Protein AF-A0A820BGK6-F1 (afdb_monomer)

Nearest PDB structures (foldseek):
  5d56-assembly1_A  TM=6.330E-01  e=1.974E+00  Escherichia coli K-12
  4bpd-assembly2_D  TM=6.104E-01  e=2.644E+00  Escherichia coli K-12
  4d2e-assembly1_C  TM=4.288E-01  e=2.093E+00  Escherichia coli K-12
  4uxz-assembly1_C  TM=4.112E-01  e=2.494E+00  Escherichia coli K-12
  4brb-assembly2_D  TM=4.447E-01  e=5.656E+00  Escherichia coli K-12

Organism: NCBI:txid433720

pLDDT: mean 72.33, std 8.32, range [49.75, 84.44]

Mean predicted aligned error: 9.64 Å

Radius of gyration: 17.94 Å; Cα contacts (8 Å, |Δi|>4): 66; chains: 1; bounding box: 45×24×48 Å

Sequence (101 aa):
MFVAGLINSILSFITFQSKDSQQVGCGMYLLASAITSLLAISMFIIKFWFVVLTQINVSTSLSVLRGGCVSIESILKLFLYFDGWLNACVAVERAVLILKG

Foldseek 3Di:
DLVVQLVVLVVQLVVLVPPVQVPDPLSVLSNLLSVLSNVLSVLVVVLVVVVVVCVVVVPDDPVVNVVSVVVSVVSNVVSVVSSVVSVVVSVVSVVVVVVVD

Structure (mmCIF, N/CA/C/O backbone):
data_AF-A0A820BGK6-F1
#
_entry.id   AF-A0A820BGK6-F1
#
loop_
_atom_site.group_PDB
_atom_site.id
_atom_site.type_symbol
_atom_site.label_atom_id
_atom_site.label_alt_id
_atom_site.label_comp_id
_atom_site.label_asym_id
_atom_site.label_entity_id
_atom_site.label_seq_id
_atom_site.pdbx_PDB_ins_code
_atom_site.Cartn_x
_atom_site.Cartn_y
_atom_site.Cartn_z
_atom_site.occupancy
_atom_site.B_iso_or_equiv
_atom_site.auth_seq_id
_atom_site.auth_comp_id
_atom_site.auth_asym_id
_atom_site.auth_atom_id
_atom_site.pdbx_PDB_model_num
ATOM 1 N N . MET A 1 1 ? -0.708 13.696 -6.648 1.00 57.88 1 MET A N 1
ATOM 2 C CA . MET A 1 1 ? -1.316 12.438 -6.156 1.00 57.88 1 MET A CA 1
ATOM 3 C C . MET A 1 1 ? -0.379 11.684 -5.210 1.00 57.88 1 MET A C 1
ATOM 5 O O . MET A 1 1 ? -0.764 11.469 -4.075 1.00 57.88 1 MET A O 1
ATOM 9 N N . PHE A 1 2 ? 0.866 11.388 -5.603 1.00 59.62 2 PHE A N 1
ATOM 10 C CA . PHE A 1 2 ? 1.840 10.684 -4.749 1.00 59.62 2 PHE A CA 1
ATOM 11 C C . PHE A 1 2 ? 2.266 11.420 -3.474 1.00 59.62 2 PHE A C 1
ATOM 13 O O . PHE A 1 2 ? 2.221 10.841 -2.398 1.00 59.62 2 PHE A O 1
ATOM 20 N N . VAL A 1 3 ? 2.626 12.703 -3.575 1.00 61.44 3 VAL A N 1
ATOM 21 C CA . VAL A 1 3 ? 3.043 13.502 -2.408 1.00 61.44 3 VAL A CA 1
ATOM 22 C C . VAL A 1 3 ? 1.889 13.656 -1.414 1.00 61.44 3 VAL A C 1
ATOM 24 O O . VAL A 1 3 ? 2.063 13.434 -0.225 1.00 61.44 3 VAL A O 1
ATOM 27 N N . ALA A 1 4 ? 0.682 13.933 -1.912 1.00 66.56 4 ALA A N 1
ATOM 28 C CA . ALA A 1 4 ? -0.524 13.993 -1.088 1.00 66.56 4 ALA A CA 1
ATOM 29 C C . ALA A 1 4 ? -0.875 12.634 -0.452 1.00 66.56 4 ALA A C 1
ATOM 31 O O . ALA A 1 4 ? -1.329 12.600 0.687 1.00 66.56 4 ALA A O 1
ATOM 32 N N . GLY A 1 5 ? -0.649 11.523 -1.162 1.00 64.00 5 GLY A N 1
ATOM 33 C CA . GLY A 1 5 ? -0.829 10.170 -0.635 1.00 64.00 5 GLY A CA 1
ATOM 34 C C . GLY A 1 5 ? 0.164 9.844 0.481 1.00 64.00 5 GLY A C 1
ATOM 35 O O . GLY A 1 5 ? -0.244 9.385 1.540 1.00 64.00 5 GLY A O 1
ATOM 36 N N . LEU A 1 6 ? 1.449 10.162 0.289 1.00 64.62 6 LEU A N 1
ATOM 37 C CA . LEU A 1 6 ? 2.477 10.005 1.321 1.00 64.62 6 LEU A CA 1
ATOM 38 C C . LEU A 1 6 ? 2.170 10.855 2.555 1.00 64.62 6 LEU A C 1
ATOM 40 O O . LEU A 1 6 ? 2.198 10.336 3.664 1.00 64.62 6 LEU A O 1
ATOM 44 N N . ILE A 1 7 ? 1.818 12.130 2.367 1.00 72.50 7 ILE A N 1
ATOM 45 C CA . ILE A 1 7 ? 1.464 13.034 3.468 1.00 72.50 7 ILE A CA 1
ATOM 46 C C . ILE A 1 7 ? 0.254 12.496 4.239 1.00 72.50 7 ILE A C 1
ATOM 48 O O . ILE A 1 7 ? 0.322 12.399 5.458 1.00 72.50 7 ILE A O 1
ATOM 52 N N . ASN A 1 8 ? -0.820 12.086 3.554 1.00 68.06 8 ASN A N 1
ATOM 53 C CA . ASN A 1 8 ? -2.007 11.521 4.208 1.00 68.06 8 ASN A CA 1
ATOM 54 C C . ASN A 1 8 ? -1.697 10.240 4.975 1.00 68.06 8 ASN A C 1
ATOM 56 O O . ASN A 1 8 ? -2.200 10.034 6.077 1.00 68.06 8 ASN A O 1
ATOM 60 N N . SER A 1 9 ? -0.870 9.376 4.400 1.00 65.56 9 SER A N 1
ATOM 61 C CA . SER A 1 9 ? -0.565 8.086 4.996 1.00 65.56 9 SER A CA 1
ATOM 62 C C . SER A 1 9 ? 0.400 8.227 6.184 1.00 65.56 9 SER A C 1
ATOM 64 O O . SER A 1 9 ? 0.245 7.518 7.174 1.00 65.56 9 SER A O 1
ATOM 66 N N . ILE A 1 10 ? 1.320 9.202 6.145 1.00 70.94 10 ILE A N 1
ATOM 67 C CA . ILE A 1 10 ? 2.176 9.594 7.277 1.00 70.94 10 ILE A CA 1
ATOM 68 C C . ILE A 1 10 ? 1.348 10.261 8.381 1.00 70.94 10 ILE A C 1
ATOM 70 O O . ILE A 1 10 ? 1.487 9.884 9.542 1.00 70.94 10 ILE A O 1
ATOM 74 N N . LEU A 1 11 ? 0.463 11.207 8.041 1.00 65.00 11 LEU A N 1
ATOM 75 C CA . LEU A 1 11 ? -0.432 11.828 9.024 1.00 65.00 11 LEU A CA 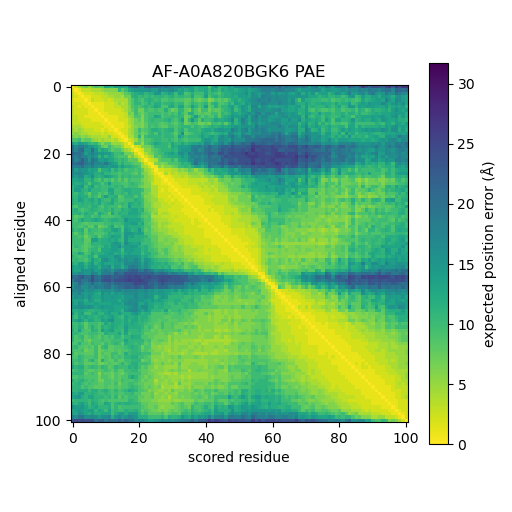1
ATOM 76 C C . LEU A 1 11 ? -1.322 10.779 9.689 1.00 65.00 11 LEU A C 1
ATOM 78 O O . LEU A 1 11 ? -1.396 10.747 10.909 1.00 65.00 11 LEU A O 1
ATOM 82 N N . SER A 1 12 ? -1.937 9.888 8.907 1.00 65.19 12 SER A N 1
ATOM 83 C CA . SER A 1 12 ? -2.777 8.810 9.441 1.00 65.19 12 SER A CA 1
ATOM 84 C C . SER A 1 12 ? -1.977 7.907 10.374 1.00 65.19 12 SER A C 1
ATOM 86 O O . SER A 1 12 ? -2.426 7.615 11.478 1.00 65.19 12 SER A O 1
ATOM 88 N N . PHE A 1 13 ? -0.761 7.519 9.986 1.00 67.56 13 PHE A N 1
ATOM 89 C CA . PHE A 1 13 ? 0.112 6.720 10.842 1.00 67.56 13 PHE A CA 1
ATOM 90 C C . PHE A 1 13 ? 0.426 7.421 12.172 1.00 67.56 13 PHE A C 1
ATOM 92 O O . PHE A 1 13 ? 0.308 6.799 13.224 1.00 67.56 13 PHE A O 1
ATOM 99 N N . ILE A 1 14 ? 0.760 8.714 12.144 1.00 65.94 14 ILE A N 1
ATOM 100 C CA . ILE A 1 14 ? 1.038 9.505 1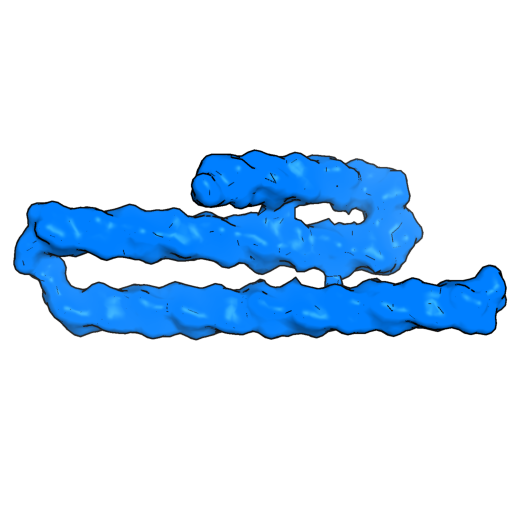3.353 1.00 65.94 14 ILE A CA 1
ATOM 101 C C . ILE A 1 14 ? -0.223 9.633 14.222 1.00 65.94 14 ILE A C 1
ATOM 103 O O . ILE A 1 14 ? -0.163 9.394 15.426 1.00 65.94 14 ILE A O 1
ATOM 107 N N . THR A 1 15 ? -1.378 9.944 13.628 1.00 64.62 15 THR A N 1
ATOM 108 C CA . THR A 1 15 ? -2.656 10.092 14.340 1.00 64.62 15 THR A CA 1
ATOM 109 C C . THR A 1 15 ? -3.094 8.788 15.011 1.00 64.62 15 THR A C 1
ATOM 111 O O . THR A 1 15 ? -3.521 8.814 16.168 1.00 64.62 15 THR A O 1
ATOM 114 N N . PHE A 1 16 ? -2.943 7.644 14.341 1.00 61.72 16 PHE A N 1
ATOM 115 C CA . PHE A 1 16 ? -3.331 6.339 14.884 1.00 61.72 16 PHE A CA 1
ATOM 116 C C . PHE A 1 16 ? -2.286 5.721 15.828 1.00 61.72 16 PHE A C 1
ATOM 118 O O . PHE A 1 16 ? -2.636 4.841 16.613 1.00 61.72 16 PHE A O 1
ATOM 125 N N . GLN A 1 17 ? -1.030 6.180 15.804 1.00 60.53 17 GLN A N 1
ATOM 126 C CA . GLN A 1 17 ? 0.006 5.767 16.763 1.00 60.53 17 GLN A CA 1
ATOM 127 C C . GLN A 1 17 ? -0.191 6.397 18.158 1.00 60.53 17 GLN A C 1
ATOM 129 O O . GLN A 1 17 ? 0.375 5.920 19.143 1.00 60.53 17 GLN A O 1
ATOM 134 N N . SER A 1 18 ? -1.006 7.450 18.264 1.00 55.16 18 SER A N 1
ATOM 135 C CA . SER A 1 18 ? -1.383 8.075 19.537 1.00 55.16 18 SER A CA 1
ATOM 136 C C . SER A 1 18 ? -2.024 7.044 20.478 1.00 55.16 18 SER A C 1
ATOM 138 O O . SER A 1 18 ? -2.986 6.372 20.102 1.00 55.16 18 SER A O 1
ATOM 140 N N . LYS A 1 19 ? -1.501 6.924 21.708 1.00 55.84 19 LYS A N 1
ATOM 141 C CA . LYS A 1 19 ? -1.892 5.889 22.687 1.00 55.84 19 LYS A CA 1
ATOM 142 C C . LYS A 1 19 ? -3.396 5.847 22.996 1.00 55.84 19 LYS A C 1
ATOM 144 O O . LYS A 1 19 ? -3.913 4.766 23.259 1.00 55.84 19 LYS A O 1
ATOM 149 N N . ASP A 1 20 ? -4.090 6.980 22.907 1.00 54.62 20 ASP A N 1
ATOM 150 C CA . ASP A 1 20 ? -5.536 7.074 23.149 1.00 54.62 20 ASP A CA 1
ATOM 151 C C . ASP A 1 20 ? -6.372 6.361 22.068 1.00 54.62 20 ASP A C 1
ATOM 153 O O . ASP A 1 20 ? -7.428 5.802 22.353 1.00 54.62 20 ASP A O 1
ATOM 1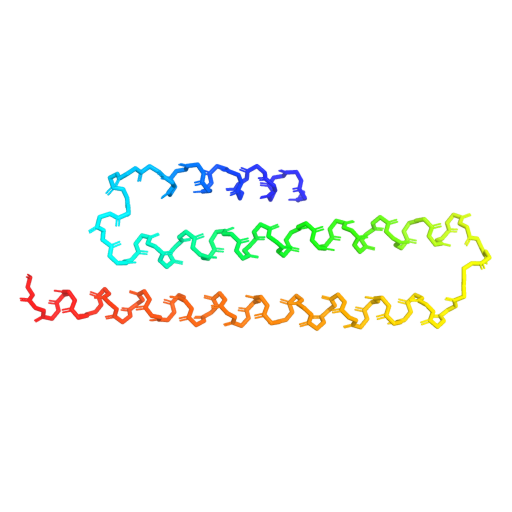57 N N . SER A 1 21 ? -5.879 6.302 20.826 1.00 49.75 21 SER A N 1
ATOM 158 C CA . SER A 1 21 ? -6.581 5.675 19.695 1.00 49.75 21 SER A CA 1
ATOM 159 C C . SER A 1 21 ? -6.416 4.150 19.655 1.00 49.75 21 SER A C 1
ATOM 161 O O . SER A 1 21 ? -7.261 3.458 19.092 1.00 49.75 21 SER A O 1
ATOM 163 N N . GLN A 1 22 ? -5.348 3.607 20.254 1.00 52.59 22 GLN A N 1
ATOM 164 C CA . GLN A 1 22 ? -5.079 2.159 20.323 1.00 52.59 22 GLN A CA 1
ATOM 165 C C . GLN A 1 22 ? -5.869 1.431 21.419 1.00 52.59 22 GLN A C 1
ATOM 167 O O . GLN A 1 22 ? -5.843 0.203 21.476 1.00 52.59 22 GLN A O 1
ATOM 172 N N . GLN A 1 23 ? -6.578 2.160 22.283 1.00 51.88 23 GLN A N 1
ATOM 173 C CA . GLN A 1 23 ? -7.298 1.584 23.421 1.00 51.88 23 GLN A CA 1
ATOM 174 C C . GLN A 1 23 ? -8.572 0.816 23.011 1.00 51.88 23 GLN A C 1
ATOM 176 O O . GLN A 1 23 ? -9.137 0.070 23.806 1.00 51.88 23 GLN A O 1
ATOM 181 N N . VAL A 1 24 ? -8.996 0.960 21.752 1.00 59.03 24 VAL A N 1
ATOM 182 C CA . VAL A 1 24 ? -10.146 0.283 21.138 1.00 59.03 24 VAL A CA 1
ATOM 183 C C . VAL A 1 24 ? -9.647 -0.619 20.007 1.00 59.03 24 VAL A C 1
ATOM 185 O O . VAL A 1 24 ? -8.868 -0.161 19.173 1.00 59.03 24 VAL A O 1
ATOM 188 N N . GLY A 1 25 ? -10.118 -1.873 19.929 1.00 60.81 25 GLY A N 1
ATOM 189 C CA . GLY A 1 25 ? -9.718 -2.848 18.892 1.00 60.81 25 GLY A CA 1
ATOM 190 C C . GLY A 1 25 ? -9.773 -2.277 17.468 1.00 60.81 25 GLY A C 1
ATOM 191 O O . GLY A 1 25 ? -8.816 -2.394 16.701 1.00 60.81 25 GLY A O 1
ATOM 192 N N . CYS A 1 26 ? -10.818 -1.495 17.186 1.00 64.62 26 CYS A N 1
ATOM 193 C CA . CYS A 1 26 ? -11.017 -0.730 15.956 1.00 64.62 26 CYS A CA 1
ATOM 194 C C . CYS A 1 26 ? -9.812 0.152 15.558 1.00 64.62 26 CYS A C 1
ATOM 196 O O . CYS A 1 26 ? -9.520 0.282 14.369 1.00 64.62 26 CYS A O 1
ATOM 198 N N . GLY A 1 27 ? -9.101 0.754 16.516 1.00 65.19 27 GLY A N 1
ATOM 199 C CA . GLY A 1 27 ? -7.946 1.616 16.252 1.00 65.19 27 GLY A CA 1
ATOM 200 C C . GLY A 1 27 ? -6.720 0.855 15.752 1.00 65.19 27 GLY A C 1
ATOM 201 O O . GLY A 1 27 ? -6.004 1.354 14.884 1.00 65.19 27 GLY A O 1
ATOM 202 N N . MET A 1 28 ? -6.507 -0.383 16.217 1.00 66.69 28 MET A N 1
ATOM 203 C CA . MET A 1 28 ? -5.413 -1.229 15.720 1.00 66.69 28 MET A CA 1
ATOM 204 C C . MET A 1 28 ? -5.657 -1.699 14.283 1.00 66.69 28 MET A C 1
ATOM 206 O O . MET A 1 28 ? -4.727 -1.704 13.474 1.00 66.69 28 MET A O 1
ATOM 210 N N . TYR A 1 29 ? -6.901 -2.041 13.936 1.00 67.69 29 TYR A N 1
ATOM 211 C CA . TYR A 1 29 ? -7.261 -2.407 12.563 1.00 67.69 29 TYR A CA 1
ATOM 212 C C . TYR A 1 29 ? -7.125 -1.221 11.596 1.00 67.69 29 TYR A C 1
ATOM 214 O O . TYR A 1 29 ? -6.603 -1.385 10.494 1.00 67.69 29 TYR A O 1
ATOM 222 N N . LEU A 1 30 ? -7.511 -0.013 12.025 1.00 68.19 30 LEU A N 1
ATOM 223 C CA . LEU A 1 30 ? -7.304 1.217 11.251 1.00 68.19 30 LEU A CA 1
ATOM 224 C C . LEU A 1 30 ? -5.821 1.576 11.093 1.00 68.19 30 LEU A C 1
ATOM 226 O O . LEU A 1 30 ? -5.408 1.989 10.012 1.00 68.19 30 LEU A O 1
ATOM 230 N N . LEU A 1 31 ? -4.995 1.362 12.121 1.00 68.88 31 LEU A N 1
ATOM 231 C CA . LEU A 1 31 ? -3.543 1.524 12.011 1.00 68.88 31 LEU A CA 1
ATOM 232 C C . LEU A 1 31 ? -2.958 0.547 10.975 1.00 68.88 31 LEU A C 1
ATOM 234 O O . LEU A 1 31 ? -2.152 0.946 10.135 1.00 68.88 31 LEU A O 1
ATOM 238 N N . ALA A 1 32 ? -3.385 -0.718 10.999 1.00 69.94 32 ALA A N 1
ATOM 239 C CA . ALA A 1 32 ? -2.963 -1.717 10.018 1.00 69.94 32 ALA A CA 1
ATOM 240 C C . ALA A 1 32 ? -3.406 -1.347 8.587 1.00 69.94 32 ALA A C 1
ATOM 242 O O . ALA A 1 32 ? -2.616 -1.471 7.649 1.00 69.94 32 ALA A O 1
ATOM 243 N N . SER A 1 33 ? -4.620 -0.813 8.417 1.00 73.25 33 SER A N 1
ATOM 244 C CA . SER A 1 33 ? -5.122 -0.251 7.149 1.00 73.25 33 SER A CA 1
ATOM 245 C C . SER A 1 33 ? -4.293 0.961 6.668 1.00 73.25 33 SER A C 1
ATOM 247 O O . SER A 1 33 ? -3.892 1.055 5.505 1.00 73.25 33 SER A O 1
ATOM 249 N N . ALA A 1 34 ? -3.909 1.863 7.575 1.00 72.44 34 ALA A N 1
ATOM 250 C CA . ALA A 1 34 ? -3.063 3.010 7.239 1.00 72.44 34 ALA A CA 1
ATOM 251 C C . ALA A 1 34 ? -1.642 2.591 6.811 1.00 72.44 34 ALA A C 1
ATOM 253 O O . ALA A 1 34 ? -1.079 3.156 5.869 1.00 72.44 34 ALA A O 1
ATOM 254 N N . ILE A 1 35 ? -1.063 1.580 7.468 1.00 75.50 35 ILE A N 1
ATOM 255 C CA . ILE A 1 35 ? 0.250 1.013 7.118 1.00 7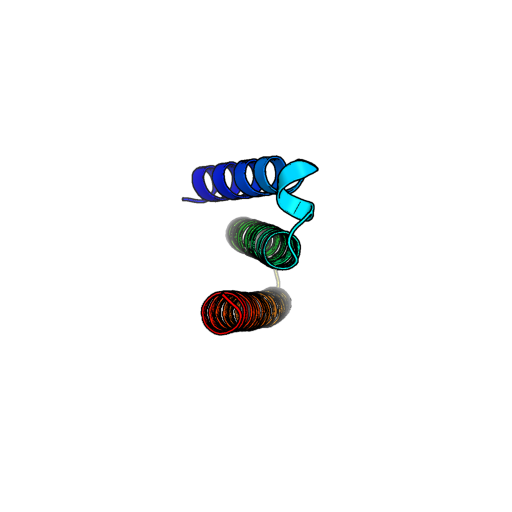5.50 35 ILE A CA 1
ATOM 256 C C . ILE A 1 35 ? 0.188 0.313 5.756 1.00 75.50 35 ILE A C 1
ATOM 258 O O . ILE A 1 35 ? 1.059 0.523 4.910 1.00 75.50 35 ILE A O 1
ATOM 262 N N . THR A 1 36 ? -0.849 -0.491 5.519 1.00 75.75 36 THR A N 1
ATOM 263 C CA . THR A 1 36 ? -1.050 -1.199 4.245 1.00 75.75 36 THR A CA 1
ATOM 264 C C . THR A 1 36 ? -1.239 -0.230 3.077 1.00 75.75 36 THR A C 1
ATOM 266 O O . THR A 1 36 ? -0.623 -0.409 2.024 1.00 75.75 36 THR A O 1
ATOM 269 N N . SER A 1 37 ? -1.973 0.861 3.291 1.00 71.44 37 SER A N 1
ATOM 270 C CA . SER A 1 37 ? -2.111 1.957 2.324 1.00 71.44 37 SER A CA 1
ATOM 271 C C . SER A 1 37 ? -0.789 2.693 2.057 1.00 71.44 37 SER A C 1
ATOM 273 O O . SER A 1 37 ? -0.471 2.986 0.901 1.00 71.44 37 SER A O 1
ATOM 275 N N . LEU A 1 38 ? 0.031 2.931 3.089 1.00 73.00 38 LEU A N 1
ATOM 276 C CA . LEU A 1 38 ? 1.360 3.547 2.944 1.00 73.00 38 LEU A CA 1
ATOM 277 C C . LEU A 1 38 ? 2.285 2.680 2.078 1.00 73.00 38 LEU A C 1
ATOM 279 O O . LEU A 1 38 ? 2.965 3.182 1.178 1.00 73.00 38 LEU A O 1
ATOM 283 N N . LEU A 1 39 ? 2.287 1.372 2.344 1.00 71.81 39 LEU A N 1
ATOM 284 C CA . LEU A 1 39 ? 3.040 0.367 1.592 1.00 71.81 39 LEU A CA 1
ATOM 285 C C . LEU A 1 39 ? 2.566 0.263 0.137 1.00 71.81 39 LEU A C 1
ATOM 287 O O . LEU A 1 39 ? 3.390 0.161 -0.770 1.00 71.81 39 LEU A O 1
ATOM 291 N N . ALA A 1 40 ? 1.261 0.359 -0.118 1.00 75.75 40 ALA A N 1
ATOM 292 C CA . ALA A 1 40 ? 0.732 0.374 -1.478 1.00 75.75 40 ALA A CA 1
ATOM 293 C C . ALA A 1 40 ? 1.206 1.611 -2.264 1.00 75.75 40 ALA A C 1
ATOM 295 O O . ALA A 1 40 ? 1.692 1.489 -3.393 1.00 75.75 40 ALA A O 1
ATOM 296 N N . ILE A 1 41 ? 1.121 2.804 -1.664 1.00 76.81 41 ILE A N 1
ATOM 297 C CA . ILE A 1 41 ? 1.544 4.060 -2.306 1.00 76.81 41 ILE A CA 1
ATOM 298 C C . ILE A 1 41 ? 3.050 4.046 -2.597 1.00 76.81 41 ILE A C 1
ATOM 300 O O . ILE A 1 41 ? 3.458 4.448 -3.688 1.00 76.81 41 ILE A O 1
ATOM 304 N N . SER A 1 42 ? 3.881 3.554 -1.674 1.00 75.38 42 SER A N 1
ATOM 305 C CA . SER A 1 42 ? 5.331 3.466 -1.893 1.00 75.38 42 SER A CA 1
ATOM 306 C C . SER A 1 42 ? 5.694 2.490 -3.019 1.00 75.38 42 SER A C 1
ATOM 308 O O . SER A 1 42 ? 6.515 2.824 -3.875 1.00 75.38 42 SER A O 1
ATOM 310 N N . MET A 1 43 ? 5.018 1.340 -3.106 1.00 75.62 43 MET A N 1
ATOM 311 C CA . MET A 1 43 ? 5.190 0.377 -4.203 1.00 75.62 43 MET A CA 1
ATOM 312 C C . MET A 1 43 ? 4.819 0.971 -5.567 1.00 75.62 43 MET A C 1
ATOM 314 O O . MET A 1 43 ? 5.513 0.736 -6.560 1.00 75.62 43 MET A O 1
ATOM 318 N N . PHE A 1 44 ? 3.772 1.797 -5.627 1.00 74.06 44 PHE A N 1
ATOM 319 C CA . PHE A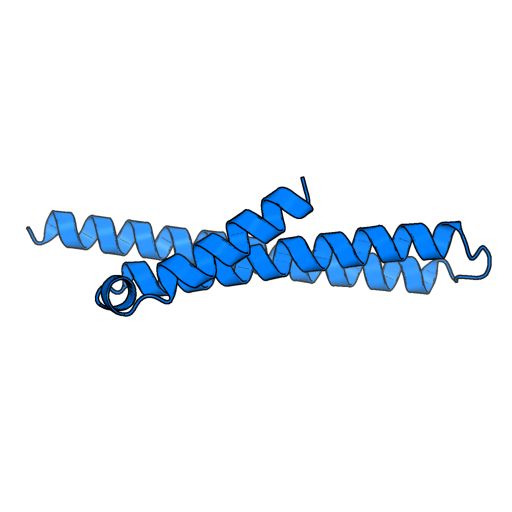 1 44 ? 3.418 2.525 -6.846 1.00 74.06 44 PHE A CA 1
ATOM 320 C C . PHE A 1 44 ? 4.492 3.541 -7.272 1.00 74.06 44 PHE A C 1
ATOM 322 O O . PHE A 1 44 ? 4.757 3.664 -8.470 1.00 74.06 44 PHE A O 1
ATOM 329 N N . ILE A 1 45 ? 5.141 4.232 -6.324 1.00 77.81 45 ILE A N 1
ATOM 330 C CA . ILE A 1 45 ? 6.259 5.154 -6.618 1.00 77.81 45 ILE A CA 1
ATOM 331 C C . ILE A 1 45 ? 7.430 4.377 -7.209 1.00 77.81 45 ILE A C 1
ATOM 333 O O . ILE A 1 45 ? 7.982 4.779 -8.233 1.00 77.81 45 ILE A O 1
ATOM 337 N N . ILE A 1 46 ? 7.779 3.246 -6.590 1.00 77.00 46 ILE A N 1
ATOM 338 C CA . ILE A 1 46 ? 8.867 2.382 -7.054 1.00 77.00 46 ILE A CA 1
ATOM 339 C C . ILE A 1 46 ? 8.573 1.886 -8.474 1.00 77.00 46 ILE A C 1
ATOM 341 O O . ILE A 1 46 ? 9.443 1.993 -9.334 1.00 77.00 46 ILE A O 1
ATOM 345 N N . LYS A 1 47 ? 7.343 1.432 -8.764 1.00 78.31 47 LYS A N 1
ATOM 346 C CA . LYS A 1 47 ? 6.926 1.014 -10.118 1.00 78.31 47 LYS A CA 1
ATOM 347 C C . LYS A 1 47 ? 7.071 2.147 -11.135 1.00 78.31 47 LYS A C 1
ATOM 349 O O . LYS A 1 47 ? 7.602 1.923 -12.220 1.00 78.31 47 LYS A O 1
ATOM 354 N N . PHE A 1 48 ? 6.626 3.356 -10.789 1.00 77.75 48 PHE A N 1
ATOM 355 C CA . PHE A 1 48 ? 6.737 4.522 -11.667 1.00 77.75 48 PHE A CA 1
ATOM 356 C C . PHE A 1 48 ? 8.200 4.854 -11.975 1.00 77.75 48 PHE A C 1
ATOM 358 O O . PHE A 1 48 ? 8.580 4.965 -13.140 1.00 77.75 48 PHE A O 1
ATOM 365 N N . TRP A 1 49 ? 9.036 4.944 -10.939 1.00 74.19 49 TRP A N 1
ATOM 366 C CA . TRP A 1 49 ? 10.453 5.264 -11.091 1.00 74.19 49 TRP A CA 1
ATOM 367 C C . TRP A 1 49 ? 11.197 4.171 -11.867 1.00 74.19 49 TRP A C 1
ATOM 369 O O . TRP A 1 49 ? 12.011 4.472 -12.735 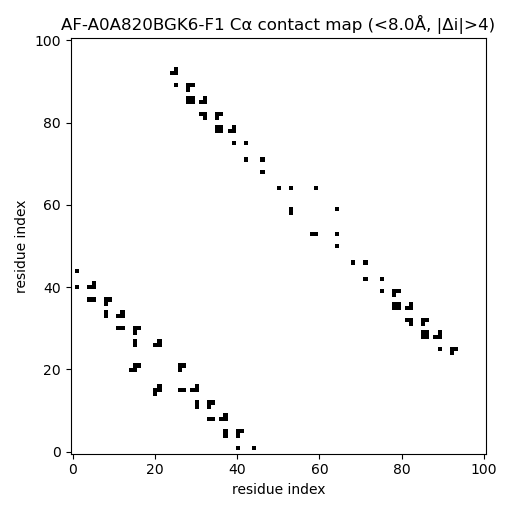1.00 74.19 49 TRP A O 1
ATOM 379 N N . PHE A 1 50 ? 10.858 2.903 -11.629 1.00 74.19 50 PHE A N 1
ATOM 380 C CA . PHE A 1 50 ? 11.415 1.760 -12.349 1.00 74.19 50 PHE A CA 1
ATOM 381 C C . PHE A 1 50 ? 11.104 1.822 -13.850 1.00 74.19 50 PHE A C 1
ATOM 383 O O . PHE A 1 50 ? 12.006 1.668 -14.672 1.00 74.19 50 PHE A O 1
ATOM 390 N N . VAL A 1 51 ? 9.858 2.127 -14.229 1.00 76.75 51 VAL A N 1
ATOM 391 C CA . VAL A 1 51 ? 9.470 2.315 -15.639 1.00 76.75 51 VAL A CA 1
ATOM 392 C C . VAL A 1 51 ? 10.209 3.502 -16.264 1.00 76.75 51 VAL A C 1
ATOM 394 O O . VAL A 1 51 ? 10.722 3.376 -17.374 1.00 76.75 51 VAL A O 1
ATOM 397 N N . VAL A 1 52 ? 10.331 4.627 -15.552 1.00 79.44 52 VAL A N 1
ATOM 398 C CA . VAL A 1 52 ? 11.065 5.811 -16.033 1.00 79.44 52 VAL A CA 1
ATOM 399 C C . VAL A 1 52 ? 12.550 5.497 -16.255 1.00 79.44 52 VAL A C 1
ATOM 401 O O . VAL A 1 52 ? 13.078 5.804 -17.322 1.00 79.44 52 VAL A O 1
ATOM 404 N N . LEU A 1 53 ? 13.218 4.825 -15.310 1.00 73.75 53 LEU A N 1
ATOM 405 C CA . LEU A 1 53 ? 14.615 4.401 -15.482 1.00 73.75 53 LEU A CA 1
ATOM 406 C C . LEU A 1 53 ? 14.796 3.432 -16.649 1.00 73.75 53 LEU A C 1
ATOM 408 O O . LEU A 1 53 ? 15.819 3.504 -17.327 1.00 73.75 53 LEU A O 1
ATOM 412 N N . THR A 1 54 ? 13.827 2.546 -16.875 1.00 73.25 54 THR A N 1
ATOM 413 C CA . THR A 1 54 ? 13.848 1.575 -17.978 1.00 73.25 54 THR A CA 1
ATOM 414 C C . THR A 1 54 ? 13.705 2.278 -19.331 1.00 73.25 54 THR A C 1
ATOM 416 O O . THR A 1 54 ? 14.414 1.946 -20.272 1.00 73.25 54 THR A O 1
ATOM 419 N N . GLN A 1 55 ? 12.839 3.292 -19.427 1.00 72.88 55 GLN A N 1
ATOM 420 C CA . GLN A 1 55 ? 12.689 4.102 -20.642 1.00 72.88 55 GLN A CA 1
ATOM 421 C C . GLN A 1 55 ? 13.935 4.948 -20.943 1.00 72.88 55 GLN A C 1
ATOM 423 O O . GLN A 1 55 ? 14.262 5.158 -22.107 1.00 72.88 55 GLN A O 1
ATOM 428 N N . ILE A 1 56 ? 14.632 5.424 -19.907 1.00 78.19 56 ILE A N 1
ATOM 429 C CA . ILE A 1 56 ? 15.888 6.178 -20.051 1.00 78.19 56 ILE A CA 1
ATOM 430 C C . ILE A 1 56 ? 17.057 5.236 -20.398 1.00 78.19 56 ILE A C 1
ATOM 432 O O . ILE A 1 56 ? 17.915 5.589 -21.204 1.00 78.19 56 ILE A O 1
ATOM 436 N N . ASN A 1 57 ? 17.083 4.024 -19.834 1.00 69.62 57 ASN A N 1
ATOM 437 C CA . ASN A 1 57 ? 18.100 3.005 -20.102 1.00 69.62 57 ASN A CA 1
ATOM 438 C C . ASN A 1 57 ? 17.563 1.919 -21.047 1.00 69.62 57 ASN A C 1
ATOM 440 O O . ASN A 1 57 ? 17.128 0.850 -20.608 1.00 69.62 57 ASN A O 1
ATOM 444 N N . VAL A 1 58 ? 17.696 2.166 -22.355 1.00 64.56 58 VAL A N 1
ATOM 445 C CA . VAL A 1 58 ? 17.272 1.296 -23.480 1.00 64.56 58 VAL A CA 1
ATOM 446 C C . VAL A 1 58 ? 17.820 -0.150 -23.412 1.00 64.56 58 VAL A C 1
ATOM 448 O O . VAL A 1 58 ? 17.317 -1.036 -24.094 1.00 64.56 58 VAL A O 1
ATOM 451 N N . SER A 1 59 ? 18.812 -0.430 -22.559 1.00 65.69 59 SER A N 1
ATOM 452 C CA . SER A 1 59 ? 19.462 -1.747 -22.411 1.00 65.69 59 SER A CA 1
ATOM 453 C C . SER A 1 59 ? 18.767 -2.709 -21.425 1.00 65.69 59 SER A C 1
ATOM 455 O O . SER A 1 59 ? 19.248 -3.812 -21.165 1.00 65.69 59 SER A O 1
ATOM 457 N N . THR A 1 60 ? 17.638 -2.321 -20.829 1.00 65.81 60 THR A N 1
ATOM 458 C CA . THR A 1 60 ? 16.966 -3.174 -19.836 1.00 65.81 60 THR A CA 1
ATOM 459 C C . THR A 1 60 ? 16.142 -4.271 -20.515 1.00 65.81 60 THR A C 1
ATOM 461 O O . THR A 1 60 ? 15.301 -4.003 -21.371 1.00 65.81 60 THR A O 1
ATOM 464 N N . SER A 1 61 ? 16.346 -5.528 -20.117 1.00 72.88 61 SER A N 1
ATOM 465 C CA . SER A 1 61 ? 15.647 -6.667 -20.715 1.00 72.88 61 SER A CA 1
ATOM 466 C C . SER A 1 61 ? 14.152 -6.688 -20.358 1.00 72.88 61 SER A C 1
ATOM 468 O O . SER A 1 61 ? 13.752 -6.617 -19.192 1.00 72.88 61 SER A O 1
ATOM 470 N N . LEU A 1 62 ? 13.305 -6.849 -21.383 1.00 71.94 62 LEU A N 1
ATOM 471 C CA . LEU A 1 62 ? 11.837 -6.872 -21.275 1.00 71.94 62 LEU A CA 1
ATOM 472 C C . LEU A 1 62 ? 11.328 -7.901 -20.241 1.00 71.94 62 LEU A C 1
ATOM 474 O O . LEU A 1 62 ? 10.321 -7.677 -19.570 1.00 71.94 62 LEU A O 1
ATOM 478 N N . SER A 1 63 ? 12.041 -9.020 -20.081 1.00 72.69 63 SER A N 1
ATOM 479 C CA . SER A 1 63 ? 11.711 -10.083 -19.124 1.00 72.69 63 SER A CA 1
ATOM 480 C C . SER A 1 63 ? 11.860 -9.643 -17.666 1.00 72.69 63 SER A C 1
ATOM 482 O O . SER A 1 63 ? 11.011 -9.983 -16.843 1.00 72.69 63 SER A O 1
ATOM 484 N N . VAL A 1 64 ? 12.893 -8.856 -17.343 1.00 73.69 64 VAL A N 1
ATOM 485 C CA . VAL A 1 64 ? 13.106 -8.324 -15.985 1.00 73.69 64 VAL A CA 1
ATOM 486 C C . VAL A 1 64 ? 12.039 -7.279 -15.661 1.00 73.69 64 VAL A C 1
ATOM 488 O O . VAL A 1 64 ? 11.465 -7.305 -14.572 1.00 73.69 64 VAL A O 1
ATOM 491 N N . LEU A 1 65 ? 11.689 -6.432 -16.636 1.00 73.12 65 LEU A N 1
ATOM 492 C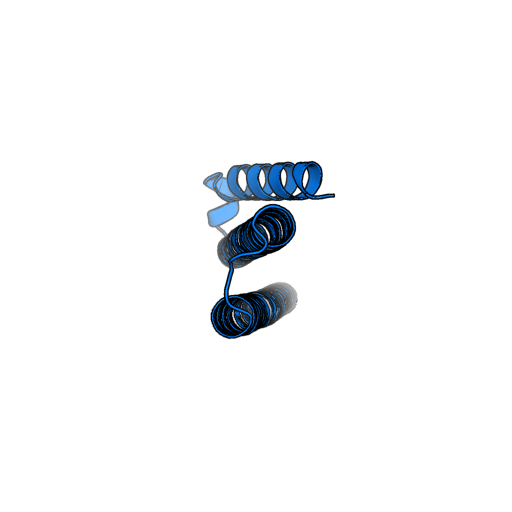 CA . LEU A 1 65 ? 10.595 -5.469 -16.500 1.00 73.12 65 LEU A CA 1
ATOM 493 C C . LEU A 1 65 ? 9.253 -6.164 -16.244 1.00 73.12 65 LEU A C 1
ATOM 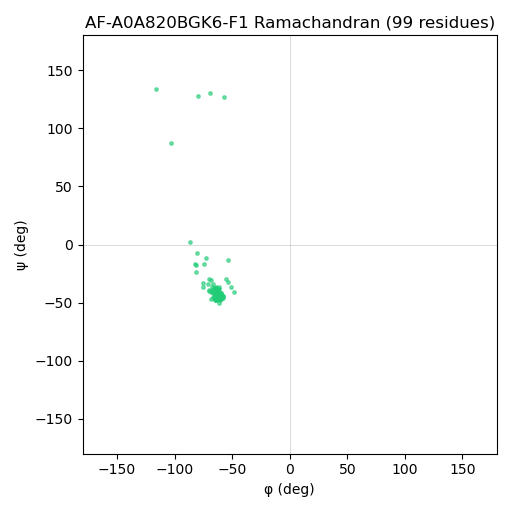495 O O . LEU A 1 65 ? 8.517 -5.788 -15.329 1.00 73.12 65 LEU A O 1
ATOM 499 N N . ARG A 1 66 ? 8.943 -7.205 -17.023 1.00 76.75 66 ARG A N 1
ATOM 500 C CA . ARG A 1 66 ? 7.700 -7.970 -16.881 1.00 76.75 66 ARG A CA 1
ATOM 501 C C . ARG A 1 66 ? 7.636 -8.702 -15.541 1.00 76.75 66 ARG A C 1
ATOM 503 O O . ARG A 1 66 ? 6.597 -8.650 -14.888 1.00 76.75 66 ARG A O 1
ATOM 510 N N . GLY A 1 67 ? 8.736 -9.323 -15.111 1.00 78.69 67 GLY A N 1
ATOM 511 C CA . GLY A 1 67 ? 8.831 -9.991 -13.811 1.00 78.69 67 GLY A CA 1
ATOM 512 C C . GLY A 1 67 ? 8.621 -9.028 -12.641 1.00 78.69 67 GLY A C 1
ATOM 513 O O . GLY A 1 67 ? 7.801 -9.296 -11.765 1.00 78.69 67 GLY A O 1
ATOM 514 N N . GLY A 1 68 ? 9.286 -7.869 -12.661 1.00 76.75 68 GLY A N 1
ATOM 515 C CA . GLY A 1 68 ? 9.097 -6.826 -11.649 1.00 76.75 68 GLY A CA 1
ATOM 516 C C . GLY A 1 68 ? 7.664 -6.289 -11.617 1.00 76.75 68 GLY A C 1
ATOM 517 O O . GLY A 1 68 ? 7.078 -6.150 -10.546 1.00 76.75 68 GLY A O 1
ATOM 518 N N . CYS A 1 69 ? 7.060 -6.059 -12.786 1.00 77.62 69 CYS A N 1
ATOM 519 C CA . CYS A 1 69 ? 5.694 -5.548 -12.889 1.00 77.62 69 CYS A CA 1
ATOM 520 C C . CYS A 1 69 ? 4.659 -6.537 -12.325 1.00 77.62 69 CYS A C 1
ATOM 522 O O . CYS A 1 69 ? 3.820 -6.137 -11.520 1.00 77.62 69 CYS A O 1
ATOM 524 N N . VAL A 1 70 ? 4.758 -7.825 -12.680 1.00 82.50 70 VAL A N 1
ATOM 525 C CA . VAL A 1 70 ? 3.857 -8.881 -12.180 1.00 82.50 70 VAL A CA 1
ATOM 526 C C . VAL A 1 70 ? 3.998 -9.063 -10.668 1.00 82.50 70 VAL A C 1
ATOM 528 O O . VAL A 1 70 ? 2.990 -9.164 -9.966 1.00 82.50 70 VAL A O 1
ATOM 531 N N . SER A 1 71 ? 5.229 -9.061 -10.151 1.00 78.19 71 SER A N 1
ATOM 532 C CA . SER A 1 71 ? 5.484 -9.195 -8.712 1.00 78.19 71 SER A CA 1
ATOM 533 C C . SER A 1 71 ? 4.915 -8.019 -7.918 1.00 78.19 71 SER A C 1
ATOM 535 O O . SER A 1 71 ? 4.194 -8.236 -6.944 1.00 78.19 71 SER A O 1
ATOM 537 N N . ILE A 1 72 ? 5.169 -6.778 -8.353 1.00 77.94 72 ILE A N 1
ATOM 538 C CA . ILE A 1 72 ? 4.641 -5.575 -7.688 1.00 77.94 72 ILE A CA 1
ATOM 539 C C . ILE A 1 72 ? 3.112 -5.570 -7.719 1.00 77.94 72 ILE A C 1
ATOM 541 O O . ILE A 1 72 ? 2.475 -5.262 -6.716 1.00 77.94 72 ILE A O 1
ATOM 545 N N . GLU A 1 73 ? 2.511 -5.933 -8.851 1.00 80.81 73 GLU A N 1
ATOM 546 C CA . GLU A 1 73 ? 1.056 -5.945 -9.003 1.00 80.81 73 GLU A CA 1
ATOM 547 C C . GLU A 1 73 ? 0.393 -7.021 -8.135 1.00 80.81 73 GLU A C 1
ATOM 549 O O . GLU A 1 73 ? -0.648 -6.773 -7.528 1.00 80.81 73 GLU A O 1
ATOM 554 N N . SER A 1 74 ? 1.035 -8.181 -7.994 1.00 80.50 74 SER A N 1
ATOM 555 C CA . SER A 1 74 ? 0.576 -9.252 -7.103 1.00 80.50 74 SER A CA 1
ATOM 556 C C . SER A 1 74 ? 0.632 -8.829 -5.633 1.00 80.50 74 SER A C 1
ATOM 558 O O . SER A 1 74 ? -0.345 -9.005 -4.903 1.00 80.50 74 SER A O 1
ATOM 560 N N . ILE A 1 75 ? 1.744 -8.220 -5.207 1.00 77.62 75 ILE A N 1
ATOM 561 C CA . ILE A 1 75 ? 1.920 -7.703 -3.841 1.00 77.62 75 ILE A CA 1
ATOM 562 C C . ILE A 1 75 ? 0.894 -6.606 -3.550 1.00 77.62 75 ILE A C 1
ATOM 564 O O . ILE A 1 75 ? 0.239 -6.631 -2.510 1.00 77.62 75 ILE A O 1
ATOM 568 N N . LEU A 1 76 ? 0.701 -5.676 -4.486 1.00 76.88 76 LEU A N 1
ATOM 569 C CA . LEU A 1 76 ? -0.278 -4.603 -4.351 1.00 76.88 76 LEU A CA 1
ATOM 570 C C . LEU A 1 76 ? -1.697 -5.158 -4.173 1.00 76.88 76 LEU A C 1
ATOM 572 O O . LEU A 1 76 ? -2.442 -4.708 -3.304 1.00 76.88 76 LEU A O 1
ATOM 576 N N . LYS A 1 77 ? -2.065 -6.161 -4.975 1.00 81.62 77 LYS A N 1
ATOM 577 C CA . LYS A 1 77 ? -3.382 -6.795 -4.898 1.00 81.62 77 LYS A CA 1
ATOM 578 C C . LYS A 1 77 ? -3.603 -7.461 -3.542 1.00 81.62 77 LYS A C 1
ATOM 580 O O . LYS A 1 77 ? -4.689 -7.355 -2.982 1.00 81.62 77 LYS A O 1
ATOM 585 N N . LEU A 1 78 ? -2.568 -8.098 -2.999 1.00 79.88 78 LEU A N 1
ATOM 586 C CA . LEU A 1 78 ? -2.600 -8.704 -1.672 1.00 79.88 78 LEU A CA 1
ATOM 587 C C . LEU A 1 78 ? -2.817 -7.644 -0.581 1.00 79.88 78 LEU A C 1
ATOM 589 O O . LEU A 1 78 ? -3.710 -7.811 0.245 1.00 79.88 78 LEU A O 1
ATOM 593 N N . PHE A 1 79 ? -2.095 -6.520 -0.634 1.00 75.38 79 PHE A N 1
ATOM 594 C CA . PHE A 1 79 ? -2.292 -5.387 0.281 1.00 75.38 79 PHE A CA 1
ATOM 595 C C . PHE A 1 79 ? -3.724 -4.828 0.239 1.00 75.38 79 PHE A C 1
ATOM 597 O O . PHE A 1 79 ? -4.320 -4.610 1.291 1.00 75.38 79 PHE A O 1
ATOM 604 N N . LEU A 1 80 ? -4.302 -4.662 -0.956 1.00 76.88 80 LEU A N 1
ATOM 605 C CA . LEU A 1 80 ? -5.682 -4.185 -1.118 1.00 76.88 80 LEU A CA 1
ATOM 606 C C . LEU A 1 80 ? -6.720 -5.170 -0.559 1.00 76.88 80 LEU A C 1
ATOM 608 O O . LEU A 1 80 ? -7.703 -4.750 0.048 1.00 76.88 80 LEU A O 1
ATOM 612 N N . TYR A 1 81 ? -6.510 -6.478 -0.733 1.00 80.69 81 TYR A N 1
ATOM 613 C CA . TYR A 1 81 ? -7.397 -7.481 -0.139 1.00 80.69 81 TYR A CA 1
ATOM 614 C C . TYR A 1 81 ? -7.318 -7.495 1.387 1.00 80.69 81 TYR A C 1
ATOM 616 O O . TYR A 1 81 ? -8.354 -7.610 2.044 1.00 80.69 81 TYR A O 1
ATOM 624 N N . PHE A 1 82 ? -6.114 -7.363 1.949 1.00 76.69 82 PHE A N 1
ATOM 625 C CA . PHE A 1 82 ? -5.934 -7.263 3.395 1.00 76.69 82 PHE A CA 1
ATOM 626 C C . PHE A 1 82 ? -6.628 -6.025 3.964 1.00 76.69 82 PHE A C 1
ATOM 628 O O . PHE A 1 82 ? -7.331 -6.146 4.962 1.00 76.69 82 PHE A O 1
ATOM 635 N N . ASP A 1 83 ? -6.501 -4.871 3.309 1.00 78.75 83 ASP A N 1
ATOM 636 C CA . ASP A 1 83 ? -7.202 -3.648 3.711 1.00 78.75 83 ASP A CA 1
ATOM 637 C C . ASP A 1 83 ? -8.730 -3.834 3.732 1.00 78.75 83 ASP A C 1
ATOM 639 O O . ASP A 1 83 ? -9.388 -3.513 4.724 1.00 78.75 83 ASP A O 1
ATOM 643 N N . GLY A 1 84 ? -9.292 -4.449 2.685 1.00 78.50 84 GLY A N 1
ATOM 644 C CA . GLY A 1 84 ? -10.722 -4.758 2.620 1.00 78.50 84 GLY A CA 1
ATOM 645 C C . GLY A 1 84 ? -11.194 -5.672 3.757 1.00 78.50 84 GLY A C 1
ATOM 646 O O . GLY A 1 84 ? -12.236 -5.420 4.363 1.00 78.50 84 GLY A O 1
ATOM 647 N N . TRP A 1 85 ? -10.412 -6.701 4.095 1.00 83.19 85 TRP A N 1
ATOM 648 C CA . TRP A 1 85 ? -10.705 -7.590 5.225 1.00 83.19 85 TRP A CA 1
ATOM 649 C C . TRP A 1 85 ? -10.601 -6.878 6.577 1.00 83.19 85 TRP A C 1
ATOM 651 O O . TRP A 1 85 ? -11.467 -7.068 7.429 1.00 83.19 85 TRP A O 1
ATOM 661 N N . LEU A 1 86 ? -9.588 -6.029 6.771 1.00 76.44 86 LEU A N 1
ATOM 662 C CA . LEU A 1 86 ? -9.435 -5.232 7.992 1.00 76.44 86 LEU A CA 1
ATOM 663 C C . LEU A 1 86 ? -10.624 -4.279 8.178 1.00 76.44 86 LEU A C 1
ATOM 665 O O . LEU A 1 86 ? -11.184 -4.203 9.272 1.00 76.44 86 LEU A O 1
ATOM 669 N N . ASN A 1 87 ? -11.065 -3.619 7.106 1.00 79.12 87 ASN A N 1
ATOM 670 C CA . ASN A 1 87 ? -12.243 -2.753 7.127 1.00 79.12 87 ASN A CA 1
ATOM 671 C C . ASN A 1 87 ? -13.540 -3.528 7.419 1.00 79.12 87 ASN A C 1
ATOM 673 O O . ASN A 1 87 ? -14.390 -3.042 8.168 1.00 79.12 87 ASN A O 1
ATOM 677 N N . ALA A 1 88 ? -13.684 -4.752 6.900 1.00 82.75 88 ALA A N 1
ATOM 678 C CA . ALA A 1 88 ? -14.812 -5.619 7.238 1.00 82.75 88 ALA A CA 1
ATOM 679 C C . ALA A 1 88 ? -14.817 -5.996 8.732 1.00 82.75 88 ALA A C 1
ATOM 681 O O . ALA A 1 88 ? -15.855 -5.892 9.385 1.00 82.75 88 ALA A O 1
ATOM 682 N N . CYS A 1 89 ? -13.661 -6.358 9.300 1.00 80.12 89 CYS A N 1
ATOM 683 C CA . CYS A 1 89 ? -13.525 -6.637 10.733 1.00 80.12 89 CYS A CA 1
ATOM 684 C C . CYS A 1 89 ? -13.895 -5.421 11.596 1.00 80.12 89 CYS A C 1
ATOM 686 O O . CYS A 1 89 ? -14.625 -5.564 12.576 1.00 80.12 89 CYS A O 1
ATOM 688 N N . VAL A 1 90 ? -13.468 -4.216 11.199 1.00 80.56 90 VAL A N 1
ATOM 689 C CA . VAL A 1 90 ? -13.846 -2.959 11.869 1.00 80.56 90 VAL A CA 1
ATOM 690 C C . VAL A 1 90 ? -15.359 -2.745 11.854 1.00 80.56 90 VAL A C 1
ATOM 692 O O . VAL A 1 90 ? -15.940 -2.389 12.881 1.00 80.56 90 VAL A O 1
ATOM 695 N N . ALA A 1 91 ? -16.013 -2.968 10.711 1.00 81.44 91 ALA A N 1
ATOM 696 C CA . ALA A 1 91 ? -17.462 -2.827 10.594 1.00 81.44 91 ALA A CA 1
ATOM 697 C C . ALA A 1 91 ? -18.209 -3.822 11.498 1.00 81.44 91 ALA A C 1
ATOM 699 O O . ALA A 1 91 ? -19.192 -3.451 12.141 1.00 81.44 91 ALA A O 1
ATOM 700 N N . VAL A 1 92 ? -17.713 -5.060 11.601 1.00 83.94 92 VAL A N 1
ATOM 701 C CA . VAL A 1 92 ? -18.268 -6.079 12.502 1.00 83.94 92 VAL A CA 1
ATOM 702 C C . VAL A 1 92 ? -18.093 -5.678 13.965 1.00 83.94 92 VAL A C 1
ATOM 704 O O . VAL A 1 92 ? -19.068 -5.720 14.712 1.00 83.94 92 VAL A O 1
ATOM 707 N N . GLU A 1 93 ? -16.904 -5.236 14.385 1.00 82.25 93 GLU A N 1
ATOM 708 C CA . GLU A 1 93 ? -16.694 -4.765 15.763 1.00 82.25 93 GLU A CA 1
ATOM 709 C C . GLU A 1 93 ? -17.630 -3.604 16.114 1.00 82.25 93 GLU A C 1
ATOM 711 O O . GLU A 1 93 ? -18.255 -3.614 17.174 1.00 82.25 93 GLU A O 1
ATOM 716 N N . ARG A 1 94 ? -17.783 -2.634 15.203 1.00 81.69 94 ARG A N 1
ATOM 717 C CA . ARG A 1 94 ? -18.712 -1.503 15.364 1.00 81.69 94 ARG A CA 1
ATOM 718 C C . ARG A 1 94 ? -20.158 -1.980 15.509 1.00 81.69 94 ARG A C 1
ATOM 720 O O . ARG A 1 94 ? -20.870 -1.482 16.377 1.00 81.69 94 ARG A O 1
ATOM 727 N N . ALA A 1 95 ? -20.584 -2.949 14.699 1.00 84.44 95 ALA A N 1
ATOM 728 C CA . ALA A 1 95 ? -21.927 -3.520 14.773 1.00 84.44 95 ALA A CA 1
ATOM 729 C C . ALA A 1 95 ? -22.170 -4.260 16.099 1.00 84.44 95 ALA A C 1
ATOM 731 O O . ALA A 1 95 ? -23.219 -4.087 16.715 1.00 84.44 95 ALA A O 1
ATOM 732 N N . VAL A 1 96 ? -21.191 -5.037 16.574 1.00 84.38 96 VAL A N 1
ATOM 733 C CA . VAL A 1 96 ? -21.268 -5.740 17.865 1.00 84.38 96 VAL A CA 1
ATOM 734 C C . VAL A 1 96 ? -21.347 -4.755 19.032 1.00 84.38 96 VAL A C 1
ATOM 736 O O . VAL A 1 96 ? -22.097 -5.002 19.972 1.00 84.38 96 VAL A O 1
ATOM 739 N N . LEU A 1 97 ? -20.619 -3.637 18.968 1.00 82.62 97 LEU A N 1
ATOM 740 C CA . LEU A 1 97 ? -20.665 -2.582 19.985 1.00 82.62 97 LEU A CA 1
ATOM 741 C C . LEU A 1 97 ? -22.061 -1.948 20.070 1.00 82.62 97 LEU A C 1
ATOM 743 O O . LEU A 1 97 ? -22.615 -1.862 21.158 1.00 82.62 97 LEU A O 1
ATOM 747 N N . ILE A 1 98 ? -22.669 -1.616 18.924 1.00 84.25 98 ILE A N 1
ATOM 748 C CA . ILE A 1 98 ? -24.048 -1.094 18.856 1.00 84.25 98 ILE A CA 1
ATOM 749 C C . ILE A 1 98 ? -25.062 -2.118 19.391 1.00 84.25 98 ILE A C 1
ATOM 751 O O . ILE A 1 98 ? -26.021 -1.747 20.059 1.00 84.25 98 ILE A O 1
ATOM 755 N N . LEU A 1 99 ? -24.857 -3.410 19.113 1.00 84.06 99 LEU A N 1
ATOM 756 C CA . LEU A 1 99 ? -25.726 -4.480 19.615 1.00 84.06 99 LEU A CA 1
ATOM 757 C C . LEU A 1 99 ? -25.591 -4.704 21.127 1.00 84.06 99 LEU A C 1
ATOM 759 O O . LEU A 1 99 ? -26.549 -5.152 21.755 1.00 84.06 99 LEU A O 1
ATOM 763 N N . LYS A 1 100 ? -24.417 -4.433 21.709 1.00 79.19 100 LYS A N 1
ATOM 764 C CA . LYS A 1 100 ? -24.170 -4.578 23.151 1.00 79.19 100 LYS A CA 1
ATOM 765 C C . LYS A 1 100 ? -24.644 -3.383 23.986 1.00 79.19 1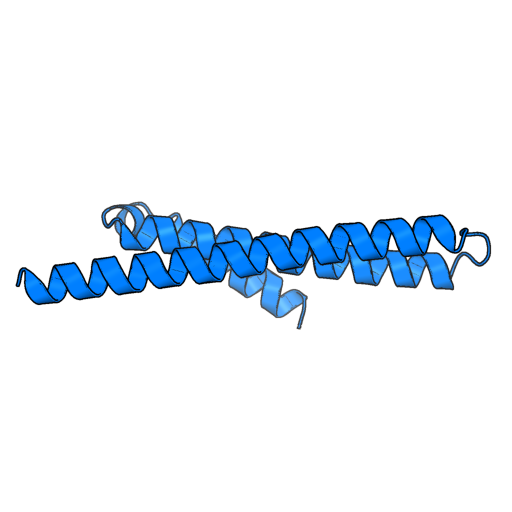00 LYS A C 1
ATOM 767 O O . LYS A 1 100 ? -24.833 -3.582 25.185 1.00 79.19 100 LYS A O 1
ATOM 772 N N . GLY A 1 101 ? -24.896 -2.229 23.360 1.00 55.69 101 GLY A N 1
ATOM 773 C CA . GLY A 1 101 ? -25.312 -0.987 24.023 1.00 55.69 101 GLY A CA 1
ATOM 774 C C . GLY A 1 101 ? -24.131 -0.093 24.357 1.00 55.69 101 GLY A C 1
ATOM 775 O O . GLY A 1 101 ? -23.330 -0.491 25.230 1.00 55.69 101 GLY A O 1
#

Solvent-accessible surface area (backbone atoms only — not comparable to full-atom values): 5429 Å² total; per-residue (Å²): 110,67,67,60,48,51,52,51,28,51,50,46,43,56,62,38,66,38,72,80,44,52,76,41,75,59,31,51,41,51,37,52,38,30,51,39,52,40,53,44,55,52,51,52,50,51,52,52,52,50,52,52,53,42,71,74,40,82,84,60,57,67,65,60,56,50,51,52,51,54,52,53,52,53,52,41,52,51,42,53,51,51,37,54,51,37,52,50,51,40,52,48,54,54,51,52,47,65,73,70,105

Secondary structure (DSSP, 8-state):
-HHHHHHHHHHHHHHHHSTTGGGSHHHHHHHHHHHHHHHHHHHHHHHHHHHHHHHH-TT--HHHHHHHHHHHHHHHHHHHHHHHHHHHHHHHHHHHHHHH-